Protein AF-A0A964G107-F1 (afdb_monomer)

Foldseek 3Di:
DLVVVCVVCVVVLVVVLVVCCVVVVHDSVVVVVVSSVVSCVVPPPPDDPCVVDPDPVNVVVVVVVVVVVCPPVPDDDDDPLRVDPCNVCVVVD

Secondary structure (DSSP, 8-state):
-HHHHHHHTHHHHHHHHHHHHHHHT--HHHHHHHHHHHHHHHHS--PPPHHHH--HHHHHHHHHHHHHHHHTS-PPPPPHHHH-HHHHHGGG-

Solvent-accessible surface area (backbone atoms only — not comparable to full-atom values): 5703 Å² total; per-residue (Å²): 108,65,68,62,49,50,67,75,39,44,69,59,52,52,52,52,33,53,52,51,13,64,77,68,76,45,51,51,78,69,36,47,63,54,51,53,51,51,51,44,60,71,70,44,80,76,72,74,55,64,89,80,70,57,49,77,66,55,49,54,48,55,52,49,54,54,54,57,71,50,66,80,65,70,68,82,78,76,52,71,64,78,71,30,65,59,68,78,48,51,91,78,112

Radius of gyration: 24.52 Å; Cα contacts (8 Å, |Δi|>4): 27; chains: 1; bounding box: 44×57×43 Å

Structure (mmCIF, N/CA/C/O backbone):
data_AF-A0A964G107-F1
#
_entry.id   AF-A0A964G107-F1
#
loop_
_atom_site.group_PDB
_atom_site.id
_atom_site.type_symbol
_atom_site.label_atom_id
_atom_site.label_alt_id
_atom_site.label_comp_id
_atom_site.label_asym_id
_atom_site.label_entity_id
_atom_site.label_seq_id
_atom_site.pdbx_PDB_ins_code
_atom_site.Cartn_x
_atom_site.Cartn_y
_atom_site.Cartn_z
_atom_site.occupancy
_atom_site.B_iso_or_equiv
_atom_site.auth_seq_id
_atom_site.auth_comp_id
_atom_site.auth_asym_id
_atom_site.auth_atom_id
_atom_site.pdbx_PDB_model_num
ATOM 1 N N . MET A 1 1 ? -0.783 20.799 5.957 1.00 74.69 1 MET A N 1
ATOM 2 C CA . MET A 1 1 ? -2.164 20.972 5.449 1.00 74.69 1 MET A CA 1
ATOM 3 C C . MET A 1 1 ? -3.195 20.379 6.401 1.00 74.69 1 MET A C 1
ATOM 5 O O . MET A 1 1 ? -4.052 21.128 6.845 1.00 74.69 1 MET A O 1
ATOM 9 N N . LEU A 1 2 ? -3.067 19.104 6.795 1.00 81.69 2 LEU A N 1
ATOM 10 C CA . LEU A 1 2 ? -3.985 18.451 7.743 1.00 81.69 2 LEU A CA 1
ATOM 11 C C . LEU A 1 2 ? -4.170 19.223 9.065 1.00 81.69 2 LEU A C 1
ATOM 13 O O . LEU A 1 2 ? -5.300 19.448 9.472 1.00 81.69 2 LEU A O 1
ATOM 17 N N . HIS A 1 3 ? -3.083 19.702 9.683 1.00 82.44 3 HIS A N 1
ATOM 18 C CA . HIS A 1 3 ? -3.154 20.457 10.943 1.00 82.44 3 HIS A CA 1
ATOM 19 C C . HIS A 1 3 ? -3.962 21.764 10.826 1.00 82.44 3 HIS A C 1
ATOM 21 O O . HIS A 1 3 ? -4.792 22.059 11.679 1.00 82.44 3 HIS A O 1
ATOM 27 N N . ASN A 1 4 ? -3.791 22.503 9.724 1.00 85.62 4 ASN A N 1
ATOM 28 C CA . ASN A 1 4 ? -4.541 23.739 9.471 1.00 85.62 4 ASN A CA 1
ATOM 29 C C . ASN A 1 4 ? -6.034 23.455 9.243 1.00 85.62 4 ASN A C 1
ATOM 31 O O . ASN A 1 4 ? -6.880 24.211 9.709 1.00 85.62 4 ASN A O 1
ATOM 35 N N . LEU A 1 5 ? -6.364 22.351 8.562 1.00 86.19 5 LEU A N 1
ATOM 36 C CA . LEU A 1 5 ? -7.746 21.915 8.356 1.00 86.19 5 LEU A CA 1
ATOM 37 C C . LEU A 1 5 ? -8.393 21.456 9.670 1.00 86.19 5 LEU A C 1
ATOM 39 O O . LEU A 1 5 ? -9.523 21.838 9.958 1.00 86.19 5 LEU A O 1
ATOM 43 N N . GLN A 1 6 ? -7.659 20.699 10.493 1.00 86.00 6 GLN A N 1
ATOM 44 C CA . GLN A 1 6 ? -8.109 20.273 11.820 1.00 86.00 6 GLN A CA 1
ATOM 45 C C . GLN A 1 6 ? -8.387 21.458 12.746 1.00 86.00 6 GLN A C 1
ATOM 47 O O . GLN A 1 6 ? -9.357 21.431 13.496 1.00 86.00 6 GLN A O 1
ATOM 52 N N . GLN A 1 7 ? -7.563 22.503 12.672 1.00 87.06 7 GLN A N 1
ATOM 53 C CA . GLN A 1 7 ? -7.760 23.727 13.441 1.00 87.06 7 GLN A CA 1
ATOM 54 C C . GLN A 1 7 ? 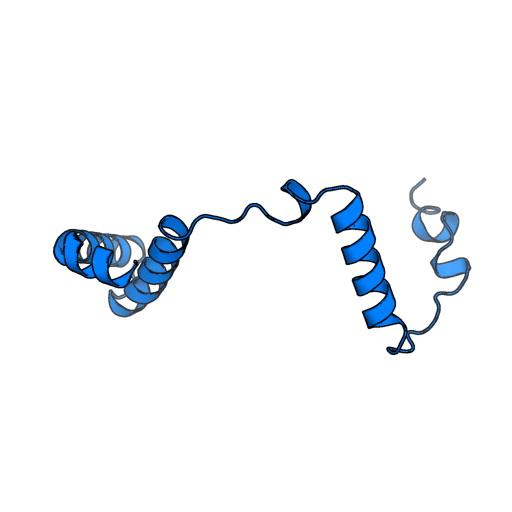-8.938 24.560 12.909 1.00 87.06 7 GLN A C 1
ATOM 56 O O . GLN A 1 7 ? -9.718 25.087 13.696 1.00 87.06 7 GLN A O 1
ATOM 61 N N . SER A 1 8 ? -9.093 24.662 11.585 1.00 90.69 8 SER A N 1
ATOM 62 C CA . SER A 1 8 ? -10.166 25.445 10.954 1.00 90.69 8 SER A CA 1
ATOM 63 C C . SER A 1 8 ? -11.553 24.809 11.092 1.00 90.69 8 SER A C 1
ATOM 65 O O . SER A 1 8 ? -12.543 25.533 11.096 1.00 90.69 8 SER A O 1
ATOM 67 N N . HIS A 1 9 ? -11.628 23.479 11.192 1.00 91.44 9 HIS A N 1
ATOM 68 C CA . HIS A 1 9 ? -12.880 22.710 11.234 1.00 91.44 9 HIS A CA 1
ATOM 69 C C . HIS A 1 9 ? -12.978 21.820 12.481 1.00 91.44 9 HIS A C 1
ATOM 71 O O . HIS A 1 9 ? -13.465 20.686 12.444 1.00 91.44 9 HIS A O 1
ATOM 77 N N . GLN A 1 10 ? -12.444 22.306 13.604 1.00 91.06 10 GLN A N 1
ATOM 78 C CA . GLN A 1 10 ? -12.343 21.533 14.841 1.00 91.06 10 GLN A CA 1
ATOM 79 C C . GLN A 1 10 ? -13.716 21.052 15.338 1.00 91.06 10 GLN A C 1
ATOM 81 O O . GLN A 1 10 ? -13.844 19.916 15.799 1.00 91.06 10 GLN A O 1
ATOM 86 N N . GLN A 1 11 ? -14.742 21.901 15.234 1.00 91.62 11 GLN A N 1
ATOM 87 C CA . GLN A 1 11 ? -16.094 21.589 15.702 1.00 91.62 11 GLN A CA 1
ATOM 88 C C . GLN A 1 11 ? -16.742 20.492 14.848 1.00 91.62 11 GLN A C 1
ATOM 90 O O . GLN A 1 11 ? -17.318 19.544 15.385 1.00 91.62 11 GLN A O 1
ATOM 95 N N . GLU A 1 12 ? -16.598 20.572 13.527 1.00 93.88 12 GLU A N 1
ATOM 96 C CA . GLU A 1 12 ? -17.126 19.593 12.580 1.00 93.88 12 GLU A CA 1
ATOM 97 C C . GLU A 1 12 ? -16.440 18.236 12.746 1.00 93.88 12 GLU A C 1
ATOM 99 O O . GLU A 1 12 ? -17.107 17.202 12.801 1.00 93.88 12 GLU A O 1
ATOM 104 N N . ILE A 1 13 ? -15.115 18.225 12.905 1.00 91.94 13 ILE A N 1
ATOM 105 C CA . ILE A 1 13 ? -14.344 16.993 13.123 1.00 91.94 13 ILE A CA 1
ATOM 106 C C . ILE A 1 13 ? -14.736 16.334 14.447 1.00 91.94 13 ILE A C 1
ATOM 108 O O . ILE A 1 13 ? -14.876 15.108 14.516 1.00 91.94 13 ILE A O 1
ATOM 112 N N . GLN A 1 14 ? -14.974 17.126 15.495 1.00 92.25 14 GLN A N 1
ATOM 113 C CA . GLN A 1 14 ? -15.460 16.609 16.769 1.00 92.25 14 GLN A CA 1
ATOM 114 C C . GLN A 1 14 ? -16.865 16.005 16.633 1.00 92.25 14 GLN A C 1
ATOM 116 O O . GLN A 1 14 ? -17.100 14.902 17.128 1.00 92.25 14 GLN A O 1
ATOM 121 N N . ALA A 1 15 ? -17.779 16.673 15.923 1.00 94.56 15 ALA A N 1
ATOM 122 C CA . ALA A 1 15 ? -19.121 16.154 15.666 1.00 94.56 15 ALA A CA 1
ATOM 123 C C . ALA A 1 15 ? -19.082 14.831 14.879 1.00 94.56 15 ALA A C 1
ATOM 125 O O . ALA A 1 15 ? -19.716 13.853 15.281 1.00 94.56 15 ALA A O 1
ATOM 126 N N . ILE A 1 16 ? -18.276 14.762 13.815 1.00 93.44 16 ILE A N 1
ATOM 127 C CA . ILE A 1 16 ? -18.075 13.547 13.009 1.00 93.44 16 ILE A CA 1
ATOM 128 C C . ILE A 1 16 ? -17.508 12.412 13.869 1.00 93.44 16 ILE A C 1
ATOM 130 O O . ILE A 1 16 ? -18.000 11.286 13.800 1.00 93.44 16 ILE A O 1
ATOM 134 N N . THR A 1 17 ? -16.527 12.705 14.727 1.00 93.81 17 THR A N 1
ATOM 135 C CA . THR A 1 17 ? -15.929 11.712 15.634 1.00 93.81 17 THR A CA 1
ATOM 136 C C . THR A 1 17 ? -16.983 11.094 16.556 1.00 93.81 17 THR A C 1
ATOM 138 O O . THR A 1 17 ? -17.020 9.875 16.713 1.00 93.81 17 THR A O 1
ATOM 141 N N . GLN A 1 18 ? -17.878 11.909 17.125 1.00 93.56 18 GLN A N 1
ATOM 142 C CA . GLN A 1 18 ? -18.945 11.432 18.014 1.00 93.56 18 GLN A CA 1
ATOM 143 C C . GLN A 1 18 ? -20.000 10.601 17.275 1.00 93.56 18 GLN A C 1
ATOM 145 O O . GLN A 1 18 ? -20.443 9.563 17.773 1.00 93.56 18 GLN A O 1
ATOM 150 N N . VAL A 1 19 ? -20.384 11.019 16.067 1.00 95.62 19 VAL A N 1
ATOM 151 C CA . VAL A 1 19 ? -21.326 10.268 15.226 1.00 95.62 19 VAL A CA 1
ATOM 152 C C . VAL A 1 19 ? -20.746 8.904 14.854 1.00 95.62 19 VAL A C 1
ATOM 154 O O . VAL A 1 19 ? -21.410 7.883 15.035 1.00 95.62 19 VAL A O 1
ATOM 157 N N . LEU A 1 20 ? -19.493 8.863 14.399 1.00 92.88 20 LEU A N 1
ATOM 158 C CA . LEU A 1 20 ? -18.814 7.619 14.038 1.00 92.88 20 LEU A CA 1
ATOM 159 C C . LEU A 1 20 ? -18.609 6.700 15.246 1.00 92.88 20 LEU A C 1
ATOM 161 O O . LEU A 1 20 ? -18.838 5.496 15.128 1.00 92.88 20 LEU A O 1
ATOM 165 N N . ALA A 1 21 ? -18.250 7.249 16.409 1.00 94.50 21 ALA A N 1
ATOM 166 C CA . ALA A 1 21 ? -18.153 6.498 17.661 1.00 94.50 21 ALA A CA 1
ATOM 167 C C . ALA A 1 21 ? -19.483 5.802 17.996 1.00 94.50 21 ALA A C 1
ATOM 169 O O . ALA A 1 21 ? -19.513 4.597 18.254 1.00 94.50 21 ALA A O 1
ATOM 170 N N . LYS A 1 22 ? -20.603 6.529 17.878 1.00 94.25 22 LYS A N 1
ATOM 171 C CA . LYS A 1 22 ? -21.950 5.992 18.112 1.00 94.25 22 LYS A CA 1
ATOM 172 C C . LYS A 1 22 ? -22.346 4.915 17.098 1.00 94.25 22 LYS A C 1
ATOM 174 O O . LYS A 1 22 ? -22.849 3.872 17.500 1.00 94.25 22 LYS A O 1
ATOM 179 N N . ILE A 1 23 ? -22.122 5.147 15.802 1.00 95.94 23 ILE A N 1
ATOM 180 C CA . ILE A 1 23 ? -22.492 4.201 14.731 1.00 95.94 23 ILE A CA 1
ATOM 181 C C . ILE A 1 23 ? -21.692 2.901 14.841 1.00 95.94 23 ILE A C 1
ATOM 183 O O . ILE A 1 23 ? -22.233 1.816 14.656 1.00 95.94 23 ILE A O 1
ATOM 187 N N . THR A 1 24 ? -20.401 3.004 15.148 1.00 92.62 24 THR A N 1
ATOM 188 C CA . THR A 1 24 ? -19.489 1.852 15.149 1.00 92.62 24 THR A CA 1
ATOM 189 C C . THR A 1 24 ? -19.354 1.180 16.514 1.00 92.62 24 THR A C 1
ATOM 191 O O . THR A 1 24 ? -18.643 0.183 16.618 1.00 92.62 24 THR A O 1
ATOM 194 N N . SER A 1 25 ? -20.028 1.701 17.550 1.00 93.94 25 SER A N 1
ATOM 195 C CA . SER A 1 25 ? -19.882 1.256 18.947 1.00 93.94 25 SER A CA 1
ATOM 196 C C . SER A 1 25 ? -18.422 1.257 19.422 1.00 93.94 25 SER A C 1
ATOM 198 O O . SER A 1 25 ? -17.983 0.366 20.148 1.00 93.94 25 SER A O 1
ATOM 200 N N . ARG A 1 26 ? -17.659 2.265 18.986 1.00 92.69 26 ARG A N 1
ATOM 201 C CA . ARG A 1 26 ? -16.246 2.482 19.333 1.00 92.69 26 ARG A CA 1
ATOM 202 C C . ARG A 1 26 ? -16.094 3.754 20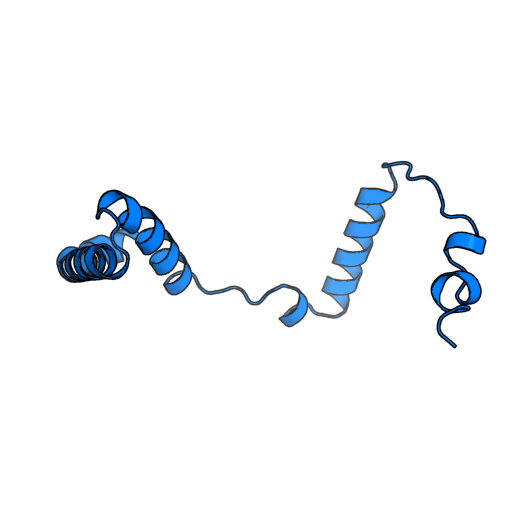.150 1.00 92.69 26 ARG A C 1
ATOM 204 O O . ARG A 1 26 ? -16.959 4.624 20.126 1.00 92.69 26 ARG A O 1
ATOM 211 N N . THR A 1 27 ? -14.979 3.888 20.860 1.00 91.25 27 THR A N 1
ATOM 212 C CA . THR A 1 27 ? -14.683 5.130 21.585 1.00 91.25 27 THR A CA 1
ATOM 213 C C . THR A 1 27 ? -14.188 6.218 20.633 1.00 91.25 27 THR A C 1
ATOM 215 O O . THR A 1 27 ? -13.633 5.934 19.569 1.00 91.25 27 THR A O 1
ATOM 218 N N . ALA A 1 28 ? -14.346 7.484 21.028 1.00 87.75 28 ALA A N 1
ATOM 219 C CA . ALA A 1 28 ? -13.811 8.615 20.269 1.00 87.75 28 ALA A CA 1
ATOM 220 C C . ALA A 1 28 ? -12.292 8.484 20.034 1.00 87.75 28 ALA A C 1
ATOM 222 O O . ALA A 1 28 ? -11.817 8.783 18.941 1.00 87.75 28 ALA A O 1
ATOM 223 N N . ASP A 1 29 ? -11.556 7.942 21.008 1.00 89.50 29 ASP A N 1
ATOM 224 C CA . ASP A 1 29 ? -10.107 7.720 20.913 1.00 89.50 29 ASP A CA 1
ATOM 225 C C . ASP A 1 29 ? -9.726 6.659 19.875 1.00 89.50 29 ASP A C 1
ATOM 227 O O . ASP A 1 29 ? -8.673 6.754 19.251 1.00 89.50 29 ASP A O 1
ATOM 231 N N . GLN A 1 30 ? -10.585 5.661 19.646 1.00 90.00 30 GLN A N 1
ATOM 232 C CA . GLN A 1 30 ? -10.386 4.661 18.593 1.00 90.00 30 GLN A CA 1
ATOM 233 C C . GLN A 1 30 ? -10.728 5.209 17.203 1.00 90.00 30 GLN A C 1
ATOM 235 O O . GLN A 1 30 ? -10.145 4.781 16.209 1.00 90.00 30 GLN A O 1
ATOM 240 N N . ILE A 1 31 ? -11.677 6.144 17.125 1.00 92.19 31 ILE A N 1
ATOM 241 C CA . ILE A 1 31 ? -12.120 6.753 15.867 1.00 92.19 31 ILE A CA 1
ATOM 242 C C . ILE A 1 31 ? -11.180 7.859 15.408 1.00 92.19 31 ILE A C 1
ATOM 244 O O . ILE A 1 31 ? -10.912 7.959 14.213 1.00 92.19 31 ILE A O 1
ATOM 248 N N . LYS A 1 32 ? -10.642 8.658 16.331 1.00 89.38 32 LYS A N 1
ATOM 249 C CA . LYS A 1 32 ? -9.764 9.783 16.014 1.00 89.38 32 LYS A CA 1
ATOM 250 C C . LYS A 1 32 ? -8.601 9.424 15.066 1.00 89.38 32 LYS A C 1
ATOM 252 O O . LYS A 1 32 ? -8.475 10.103 14.051 1.00 89.38 32 LYS A O 1
ATOM 257 N N . PRO A 1 33 ? -7.787 8.373 15.301 1.00 92.75 33 PRO A N 1
ATOM 258 C CA . PRO A 1 33 ? -6.695 8.030 14.387 1.00 92.75 33 PRO A CA 1
ATOM 259 C C . PRO A 1 33 ? -7.188 7.553 13.012 1.00 92.75 33 PRO A C 1
ATOM 261 O O . PRO A 1 33 ? -6.530 7.810 12.007 1.00 92.75 33 PRO A O 1
ATOM 264 N N . LEU A 1 34 ? -8.349 6.891 12.946 1.00 92.06 34 LEU A N 1
ATOM 265 C CA . LEU A 1 34 ? -8.949 6.444 11.683 1.00 92.06 34 LEU A CA 1
ATOM 266 C C . LEU A 1 34 ? -9.458 7.635 10.866 1.00 92.06 34 LEU A C 1
ATOM 268 O O . LEU A 1 34 ? -9.189 7.728 9.671 1.00 92.06 34 LEU A O 1
ATOM 272 N N . LEU A 1 35 ? -10.146 8.568 11.525 1.00 91.88 35 LEU A N 1
ATOM 273 C CA . LEU A 1 35 ? -10.621 9.799 10.907 1.00 91.88 35 LEU A CA 1
ATOM 274 C C . LEU A 1 35 ? -9.449 10.668 10.437 1.00 91.88 35 LEU A C 1
ATOM 276 O O . LEU A 1 35 ? -9.483 11.169 9.318 1.00 91.88 35 LEU A O 1
ATOM 280 N N . ASP A 1 36 ? -8.389 10.791 11.239 1.00 91.19 36 ASP A N 1
ATOM 281 C CA . ASP A 1 36 ? -7.180 11.532 10.867 1.00 91.19 36 ASP A CA 1
ATOM 282 C C . ASP A 1 36 ? -6.501 10.912 9.628 1.00 91.19 36 ASP A C 1
ATOM 284 O O . ASP A 1 36 ? -6.078 11.642 8.729 1.00 91.19 36 ASP A O 1
ATOM 288 N N . ALA A 1 37 ? -6.456 9.577 9.523 1.00 91.50 37 ALA A N 1
ATOM 289 C CA . ALA A 1 37 ? -5.946 8.882 8.339 1.00 91.50 37 ALA A CA 1
ATOM 290 C C . ALA A 1 37 ? -6.824 9.112 7.094 1.00 91.50 37 ALA A C 1
ATOM 292 O O . ALA A 1 37 ? -6.297 9.389 6.017 1.00 91.50 37 ALA A O 1
ATOM 293 N N . MET A 1 38 ? -8.151 9.058 7.241 1.00 90.69 3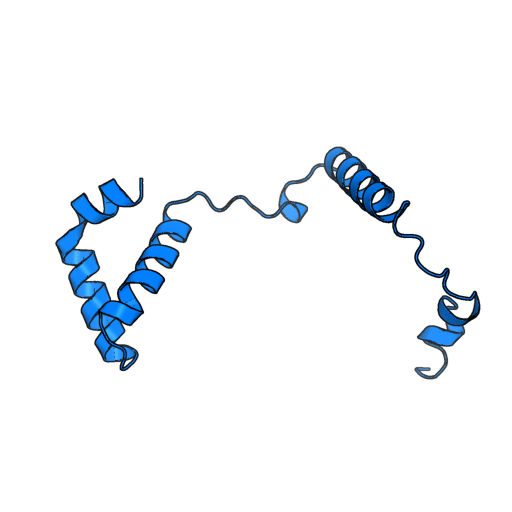8 MET A N 1
ATOM 294 C CA . MET A 1 38 ? -9.090 9.342 6.149 1.00 90.69 38 MET A CA 1
ATOM 295 C C . MET A 1 38 ? -8.982 10.792 5.669 1.00 90.69 38 MET A C 1
ATOM 297 O O . MET A 1 38 ? -8.893 11.043 4.471 1.00 90.69 38 MET A O 1
ATOM 301 N N . LEU A 1 39 ? -8.943 11.757 6.592 1.00 91.44 39 LEU A N 1
ATOM 302 C CA . LEU A 1 39 ? -8.775 13.172 6.259 1.00 91.44 39 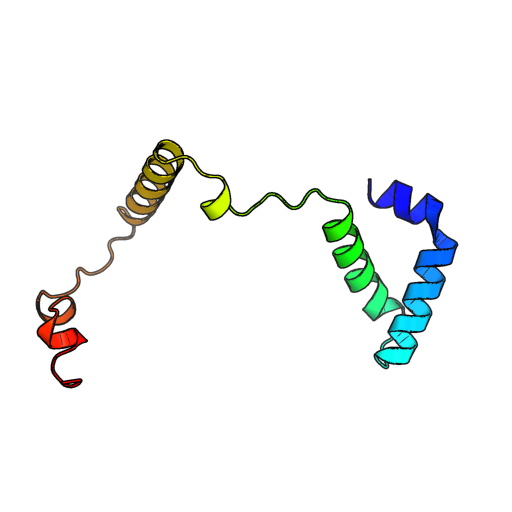LEU A CA 1
ATOM 303 C C . LEU A 1 39 ? -7.445 13.412 5.549 1.00 91.44 39 LEU A C 1
ATOM 305 O O . LEU A 1 39 ? -7.404 14.137 4.559 1.00 91.44 39 LEU A O 1
ATOM 309 N N . LYS A 1 40 ? -6.369 12.760 5.999 1.00 90.12 40 LYS A N 1
ATOM 310 C CA . LYS A 1 40 ? -5.078 12.815 5.313 1.00 90.12 40 LYS A CA 1
ATOM 311 C C . LYS A 1 40 ? -5.194 12.335 3.862 1.00 90.12 40 LYS A C 1
ATOM 313 O O . LYS A 1 40 ? -4.754 13.050 2.970 1.00 90.12 40 LYS A O 1
ATOM 318 N N . GLN A 1 41 ? -5.850 11.198 3.623 1.00 87.25 41 GLN A N 1
ATOM 319 C CA . GLN A 1 41 ? -6.067 10.657 2.273 1.00 87.25 41 GLN A CA 1
ATOM 320 C C . GLN A 1 41 ? -6.952 11.535 1.376 1.00 87.25 41 GLN A C 1
ATOM 322 O O . GLN A 1 41 ? -6.814 11.478 0.158 1.00 87.25 41 GLN A O 1
ATOM 327 N N . LEU A 1 42 ? -7.875 12.308 1.954 1.00 86.75 42 LEU A N 1
ATOM 328 C CA . LEU A 1 42 ? -8.762 13.207 1.206 1.00 86.75 42 LEU A CA 1
ATOM 329 C C . LEU A 1 42 ? -8.094 14.539 0.840 1.00 86.75 42 LEU A C 1
ATOM 331 O O . LEU A 1 42 ? -8.476 15.164 -0.145 1.00 86.75 42 LEU A O 1
ATOM 335 N N . ILE A 1 43 ? -7.138 14.995 1.653 1.00 87.75 43 ILE A N 1
ATOM 336 C CA . ILE A 1 43 ? -6.446 16.279 1.467 1.00 87.75 43 ILE A CA 1
ATOM 337 C C . ILE A 1 43 ? -5.179 16.103 0.636 1.00 87.75 43 ILE A C 1
ATOM 339 O O . ILE A 1 43 ? -4.806 16.996 -0.125 1.00 87.75 43 ILE A O 1
ATOM 343 N N . GLU A 1 44 ? -4.481 14.982 0.811 1.00 84.00 44 GLU A N 1
ATOM 344 C CA . GLU A 1 44 ? -3.321 14.674 -0.008 1.00 84.00 44 GLU A CA 1
ATOM 345 C C . GLU A 1 44 ? -3.795 14.301 -1.416 1.00 84.00 44 GLU A C 1
ATOM 347 O O . GLU A 1 44 ? -4.706 13.482 -1.560 1.00 84.00 44 GLU A O 1
ATOM 352 N N . PRO A 1 45 ? -3.211 14.897 -2.472 1.00 76.44 45 PRO A N 1
ATOM 353 C CA . PRO A 1 45 ? -3.532 14.491 -3.826 1.00 76.44 45 PRO A CA 1
ATOM 354 C C . PRO A 1 45 ? -3.219 13.003 -3.951 1.00 76.44 45 PRO A C 1
ATOM 356 O O . PRO A 1 45 ? -2.068 12.595 -3.780 1.00 76.44 45 PRO A O 1
ATOM 359 N N . GLN A 1 46 ? -4.243 12.193 -4.236 1.00 75.62 46 GLN A N 1
ATOM 360 C CA . GLN A 1 46 ? -4.026 10.800 -4.600 1.00 75.62 46 GLN A CA 1
ATOM 361 C C . GLN A 1 46 ? -3.182 10.798 -5.867 1.00 75.62 46 GLN A C 1
ATOM 363 O O . GLN A 1 46 ? -3.664 11.104 -6.960 1.00 75.62 46 GLN A O 1
ATOM 368 N N . GLN A 1 47 ? -1.895 10.500 -5.706 1.00 79.88 47 GLN A N 1
ATOM 369 C CA . GLN A 1 47 ? -1.063 10.163 -6.840 1.00 79.88 47 GLN A CA 1
ATOM 370 C C . GLN A 1 47 ? -1.689 8.928 -7.467 1.00 79.88 47 GLN A C 1
ATOM 372 O O . GLN A 1 47 ? -1.914 7.921 -6.790 1.00 79.88 47 GLN A O 1
ATOM 377 N N . ARG A 1 48 ? -2.026 9.037 -8.751 1.00 86.69 48 ARG A N 1
ATOM 378 C CA . ARG A 1 48 ? -2.472 7.874 -9.503 1.00 86.69 48 ARG A CA 1
ATOM 379 C C . ARG A 1 48 ? -1.373 6.816 -9.421 1.00 86.69 48 ARG A C 1
ATOM 381 O O . ARG A 1 48 ? -0.189 7.168 -9.435 1.00 86.69 48 ARG A O 1
ATOM 388 N N . PRO A 1 49 ? -1.749 5.543 -9.272 1.00 90.19 49 PRO A N 1
ATOM 389 C CA . PRO A 1 49 ? -0.769 4.487 -9.149 1.00 90.19 49 PRO A CA 1
ATOM 390 C C . PRO A 1 49 ? 0.105 4.441 -10.403 1.00 90.19 49 PRO A C 1
ATOM 392 O O . PRO A 1 49 ? -0.345 4.772 -11.499 1.00 90.19 49 PRO A O 1
ATOM 395 N N . PHE A 1 50 ? 1.351 3.990 -10.238 1.00 92.19 50 PHE A N 1
ATOM 396 C CA . PHE A 1 50 ?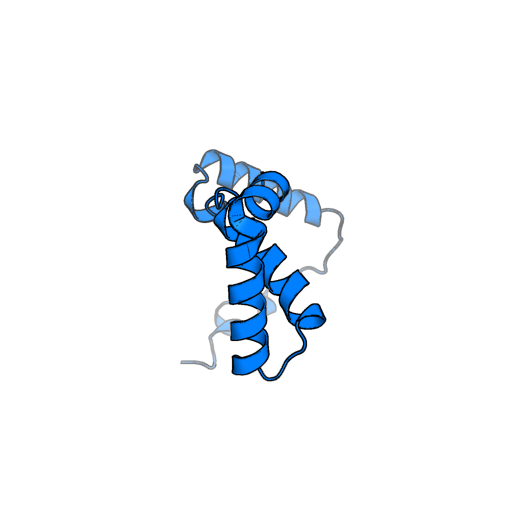 2.353 3.956 -11.307 1.00 92.19 50 PHE A CA 1
ATOM 397 C C . PHE A 1 50 ? 1.808 3.353 -12.609 1.00 92.19 50 PHE A C 1
ATOM 399 O O . PHE A 1 50 ? 2.041 3.897 -13.683 1.00 92.19 50 PHE A O 1
ATOM 406 N N . TYR A 1 51 ? 1.004 2.289 -12.517 1.00 91.94 51 TYR A N 1
ATOM 407 C CA . TYR A 1 51 ? 0.470 1.611 -13.695 1.00 91.94 51 TYR A CA 1
ATOM 408 C C . TYR A 1 51 ? -0.509 2.445 -14.537 1.00 91.94 51 TYR A C 1
ATOM 410 O O . TYR A 1 51 ? -0.712 2.129 -15.706 1.00 91.94 51 TYR A O 1
ATOM 418 N N . GLU A 1 52 ? -1.113 3.493 -13.970 1.00 94.19 52 GLU A N 1
ATOM 419 C CA . GLU A 1 52 ? -2.020 4.397 -14.689 1.00 94.19 52 GLU A CA 1
ATOM 420 C C . GLU A 1 52 ? -1.291 5.559 -15.365 1.00 94.19 52 GLU A C 1
ATOM 422 O O . GLU A 1 52 ? -1.814 6.136 -16.319 1.00 94.19 52 GLU A O 1
ATOM 427 N N . THR A 1 53 ? -0.121 5.951 -14.855 1.00 94.25 53 THR A N 1
ATOM 428 C CA . THR A 1 53 ? 0.561 7.184 -15.281 1.00 94.25 53 THR A CA 1
ATOM 429 C C . THR A 1 53 ? 1.894 6.959 -15.963 1.00 94.25 53 THR A C 1
ATOM 431 O O . THR A 1 53 ? 2.364 7.866 -16.644 1.00 94.25 53 THR A O 1
ATOM 434 N N . ALA A 1 54 ? 2.514 5.797 -15.770 1.00 95.50 54 ALA A N 1
ATOM 435 C CA . ALA A 1 54 ? 3.834 5.524 -16.304 1.00 95.50 54 ALA A CA 1
ATOM 436 C C . ALA A 1 54 ? 3.817 5.434 -17.833 1.00 95.50 54 ALA A C 1
ATOM 438 O O . ALA A 1 54 ? 3.019 4.722 -18.450 1.00 95.50 54 ALA A O 1
ATOM 439 N N . THR A 1 55 ? 4.754 6.145 -18.443 1.00 97.12 55 THR A N 1
ATOM 440 C CA . THR A 1 55 ? 5.096 6.040 -19.857 1.00 97.12 55 THR A CA 1
ATOM 441 C C . THR A 1 55 ? 5.763 4.692 -20.157 1.00 97.12 55 THR A C 1
ATOM 443 O O . THR A 1 55 ? 6.333 4.063 -19.261 1.00 97.12 55 THR A O 1
ATOM 446 N N . PRO A 1 56 ? 5.780 4.237 -21.425 1.00 97.31 56 PRO A N 1
ATOM 447 C CA . PRO A 1 56 ? 6.470 2.999 -21.802 1.00 97.31 56 PRO A CA 1
ATOM 448 C C . PRO A 1 56 ? 7.953 2.957 -21.390 1.00 97.31 56 PRO A C 1
ATOM 450 O O . PRO A 1 56 ? 8.480 1.898 -21.041 1.00 97.31 56 PRO A O 1
ATOM 453 N N . THR A 1 57 ? 8.626 4.110 -21.393 1.00 98.00 57 THR A N 1
ATOM 454 C CA . THR A 1 57 ? 10.022 4.230 -20.954 1.00 98.00 57 THR A CA 1
ATOM 455 C C . THR A 1 57 ? 10.154 4.028 -19.448 1.00 98.00 57 THR A C 1
ATOM 457 O O . THR A 1 57 ? 11.003 3.254 -19.017 1.00 98.00 57 THR A O 1
ATOM 460 N N . GLU A 1 58 ? 9.300 4.666 -18.643 1.00 97.56 58 GLU A N 1
ATOM 461 C CA . GLU A 1 58 ? 9.294 4.489 -17.182 1.00 97.56 58 GLU A CA 1
ATOM 462 C C . GLU A 1 58 ? 8.983 3.043 -16.799 1.00 97.56 58 GLU A C 1
ATOM 464 O O . GLU A 1 58 ? 9.629 2.489 -15.914 1.00 97.56 58 GLU A O 1
ATOM 469 N N . TRP A 1 59 ? 8.065 2.396 -17.519 1.00 97.69 59 TRP A N 1
ATOM 470 C CA . TRP A 1 59 ? 7.805 0.965 -17.376 1.00 97.69 59 TRP A CA 1
ATOM 471 C C . TRP A 1 59 ? 9.040 0.109 -17.655 1.00 97.69 59 TRP A C 1
ATOM 473 O O . TRP A 1 59 ? 9.346 -0.797 -16.882 1.00 97.69 59 TRP A O 1
ATOM 483 N N . SER A 1 60 ? 9.759 0.401 -18.741 1.00 97.38 60 SER A N 1
ATOM 484 C CA . SER A 1 60 ? 10.968 -0.343 -19.113 1.00 97.38 60 SER A CA 1
ATOM 485 C C . SER A 1 60 ? 12.063 -0.202 -18.052 1.00 97.38 60 SER A C 1
ATOM 487 O O . SER A 1 60 ? 12.719 -1.183 -17.709 1.00 97.38 60 SER A O 1
ATOM 489 N N . ILE A 1 61 ? 12.224 1.002 -17.495 1.00 97.88 61 ILE A N 1
ATOM 490 C CA . ILE A 1 61 ? 13.185 1.280 -16.420 1.00 97.88 61 ILE A CA 1
ATOM 491 C C . ILE A 1 61 ? 12.788 0.539 -15.141 1.00 97.88 61 ILE A C 1
ATOM 493 O O . ILE A 1 61 ? 13.593 -0.223 -14.612 1.00 97.88 61 ILE A O 1
ATOM 497 N N . ALA A 1 62 ? 11.542 0.692 -14.683 1.00 97.00 62 ALA A N 1
ATOM 498 C CA . ALA A 1 62 ? 11.062 0.048 -13.460 1.00 97.00 62 ALA A CA 1
ATOM 499 C C . ALA A 1 62 ? 11.156 -1.485 -13.538 1.00 97.00 62 ALA A C 1
ATOM 501 O O . ALA A 1 62 ? 11.503 -2.149 -12.561 1.00 97.00 62 ALA A O 1
ATOM 502 N N . PHE A 1 63 ? 10.892 -2.059 -14.716 1.00 95.88 63 PHE A N 1
ATOM 503 C CA . PHE A 1 63 ? 11.070 -3.488 -14.947 1.00 95.88 63 PHE A CA 1
ATOM 504 C C . PHE A 1 63 ? 12.540 -3.908 -14.833 1.00 95.88 63 PHE A C 1
ATOM 506 O O . PHE A 1 63 ? 12.843 -4.902 -14.173 1.00 95.88 63 PHE A O 1
ATOM 513 N N . GLN A 1 64 ? 13.457 -3.147 -15.434 1.00 96.8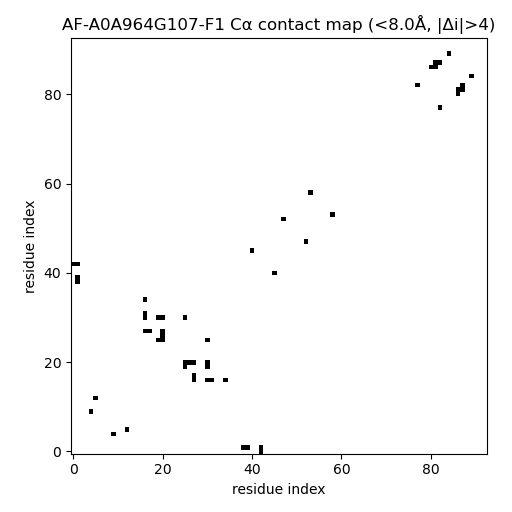1 64 GLN A N 1
ATOM 514 C CA . GLN A 1 64 ? 14.886 -3.441 -15.368 1.00 96.81 64 GLN A CA 1
ATOM 515 C C . GLN A 1 64 ? 15.413 -3.364 -13.927 1.00 96.81 64 GLN A C 1
ATOM 517 O O . GLN A 1 64 ? 16.100 -4.280 -13.480 1.00 96.81 64 GLN A O 1
ATOM 522 N N . GLU A 1 65 ? 15.023 -2.334 -13.172 1.00 96.69 65 GLU A N 1
ATOM 523 C CA . GLU A 1 65 ? 15.362 -2.194 -11.750 1.00 96.69 65 GLU A CA 1
ATOM 524 C C . GLU A 1 65 ? 14.835 -3.370 -10.919 1.00 96.69 65 GLU A C 1
ATOM 526 O O . GLU A 1 65 ? 15.548 -3.919 -10.072 1.00 96.69 65 GLU A O 1
ATOM 531 N N . TRP A 1 66 ? 13.603 -3.809 -11.191 1.00 95.00 66 TRP A N 1
ATOM 532 C CA . TRP A 1 66 ? 13.030 -4.978 -10.537 1.00 95.00 66 TRP A CA 1
ATOM 533 C C . TRP A 1 66 ? 13.840 -6.248 -10.837 1.00 95.00 66 TRP A C 1
ATOM 535 O O . TRP A 1 66 ? 14.218 -6.953 -9.899 1.00 95.00 66 TRP A O 1
ATOM 545 N N . VAL A 1 67 ? 14.194 -6.507 -12.100 1.00 93.06 67 VAL A N 1
ATOM 546 C CA . VAL A 1 67 ? 15.046 -7.649 -12.487 1.00 93.06 67 VAL A CA 1
ATOM 547 C C . VAL A 1 67 ? 16.408 -7.586 -11.793 1.00 93.06 67 VAL A C 1
ATOM 549 O O . VAL A 1 67 ? 16.865 -8.577 -11.217 1.00 93.06 67 VAL A O 1
ATOM 552 N N . ASP A 1 68 ? 17.054 -6.421 -11.809 1.00 94.19 68 ASP A N 1
ATOM 553 C CA . ASP A 1 68 ? 18.393 -6.248 -11.247 1.00 94.19 68 ASP A CA 1
ATOM 554 C C . ASP A 1 68 ? 18.405 -6.428 -9.724 1.00 94.19 68 ASP A C 1
ATOM 556 O O . ASP A 1 68 ? 19.325 -7.057 -9.195 1.00 94.19 68 ASP A O 1
ATOM 560 N N . SER A 1 69 ? 17.350 -5.991 -9.025 1.00 93.25 69 SER A N 1
ATOM 561 C CA . SER A 1 69 ? 17.207 -6.206 -7.577 1.00 93.25 69 SER A CA 1
ATOM 562 C C . SER A 1 69 ? 17.118 -7.687 -7.172 1.00 93.25 69 SER A C 1
ATOM 564 O O . SER A 1 69 ? 17.445 -8.026 -6.036 1.00 93.25 69 SER A O 1
ATOM 566 N N . HIS A 1 70 ? 16.738 -8.581 -8.095 1.00 88.38 70 HIS A N 1
ATOM 567 C CA . HIS A 1 70 ? 16.610 -10.021 -7.841 1.00 88.38 70 HIS A CA 1
ATOM 568 C C . HIS A 1 70 ? 17.800 -10.840 -8.359 1.00 88.38 70 HIS A C 1
ATOM 570 O O . HIS A 1 70 ? 17.956 -12.000 -7.973 1.00 88.38 70 HIS A O 1
ATOM 576 N N . ARG A 1 71 ? 18.681 -10.254 -9.182 1.00 86.69 71 ARG A N 1
ATOM 577 C CA . ARG A 1 71 ? 19.833 -10.959 -9.773 1.00 86.69 71 ARG A CA 1
ATOM 578 C C . ARG A 1 71 ? 20.808 -11.494 -8.715 1.00 86.69 71 ARG A C 1
ATOM 580 O O . ARG A 1 71 ? 21.436 -12.525 -8.930 1.00 86.69 71 ARG A O 1
ATOM 587 N N . THR A 1 72 ? 20.933 -10.820 -7.574 1.00 86.00 72 THR A N 1
ATOM 588 C CA . THR A 1 72 ? 21.849 -11.206 -6.484 1.00 86.00 72 THR A CA 1
ATOM 589 C C . THR A 1 72 ? 21.228 -12.165 -5.469 1.00 86.00 72 THR A C 1
ATOM 591 O O . THR A 1 72 ? 21.947 -12.719 -4.641 1.00 86.00 72 THR A O 1
ATOM 594 N N . LEU A 1 73 ? 19.912 -12.392 -5.535 1.00 88.00 73 LEU A N 1
ATOM 595 C CA . LEU A 1 73 ? 19.173 -13.189 -4.551 1.00 88.00 73 LEU A CA 1
ATOM 596 C C . LEU A 1 73 ? 19.310 -14.708 -4.767 1.00 88.00 73 LEU A C 1
ATOM 598 O O . LEU A 1 73 ? 18.804 -15.480 -3.958 1.00 88.00 73 LEU A O 1
ATOM 602 N N . ASN A 1 74 ? 20.029 -15.130 -5.818 1.00 83.25 74 ASN A N 1
ATOM 603 C CA . ASN A 1 74 ? 20.372 -16.523 -6.132 1.00 83.25 74 ASN A CA 1
ATOM 604 C C . ASN A 1 74 ? 19.185 -17.494 -5.984 1.00 83.25 74 ASN A C 1
ATOM 606 O O . ASN A 1 74 ? 19.296 -18.549 -5.354 1.00 83.25 74 ASN A O 1
ATOM 610 N N . PHE A 1 75 ? 18.025 -17.112 -6.525 1.00 83.94 75 PHE A N 1
ATOM 611 C CA . PHE A 1 75 ? 16.848 -17.970 -6.491 1.00 83.94 75 PHE A CA 1
ATOM 612 C C . PHE A 1 75 ? 17.092 -19.256 -7.285 1.00 83.94 75 PHE A C 1
ATOM 614 O O . PHE A 1 75 ? 17.727 -19.207 -8.343 1.00 83.94 75 PHE A O 1
ATOM 621 N N . PRO A 1 76 ? 16.574 -20.404 -6.812 1.00 85.50 76 PRO A N 1
ATOM 622 C CA . PRO A 1 76 ? 16.638 -21.631 -7.584 1.00 85.50 76 PRO A CA 1
ATOM 623 C C . PRO A 1 76 ? 15.899 -21.435 -8.909 1.00 85.50 76 PRO A C 1
ATOM 625 O O . PRO A 1 76 ? 14.770 -20.941 -8.944 1.00 85.50 76 PRO A O 1
ATOM 628 N N . THR A 1 77 ? 16.540 -21.827 -10.005 1.00 84.94 77 THR A N 1
ATOM 629 C CA . THR A 1 77 ? 15.896 -21.866 -11.316 1.00 84.94 77 THR A CA 1
ATOM 630 C C . THR A 1 77 ? 14.784 -22.906 -11.298 1.00 84.94 77 THR A C 1
ATOM 632 O O . THR A 1 77 ? 14.989 -24.027 -10.828 1.00 84.94 77 THR A O 1
ATOM 635 N N . LEU A 1 78 ? 13.617 -22.547 -11.826 1.00 87.31 78 LEU A N 1
ATOM 636 C CA . LEU A 1 78 ? 12.554 -23.516 -12.069 1.00 87.31 78 LEU A CA 1
ATOM 6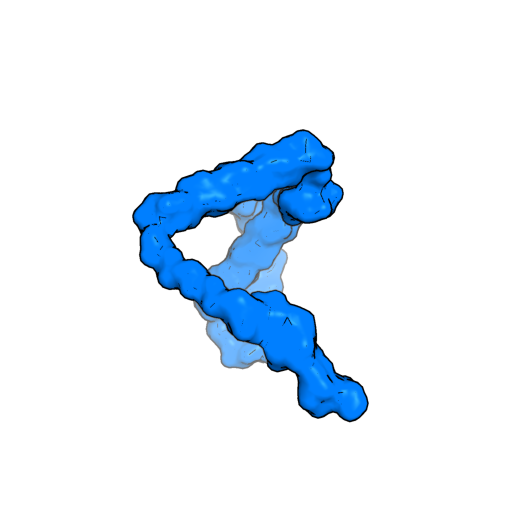37 C C . LEU A 1 78 ? 13.020 -24.535 -13.119 1.00 87.31 78 LEU A C 1
ATOM 639 O O . LEU A 1 78 ? 13.760 -24.182 -14.036 1.00 87.31 78 LEU A O 1
ATOM 643 N N . SER A 1 79 ? 12.605 -25.795 -12.972 1.00 90.81 79 SER A N 1
ATOM 644 C CA . SER A 1 79 ? 12.824 -26.811 -14.004 1.00 90.81 79 SER A CA 1
ATOM 645 C C . SER A 1 79 ? 11.971 -26.514 -15.239 1.00 90.81 79 SER A C 1
ATOM 647 O O . SER A 1 79 ? 10.918 -25.884 -15.130 1.00 90.81 79 SER A O 1
ATOM 649 N N . ASP A 1 80 ? 12.381 -27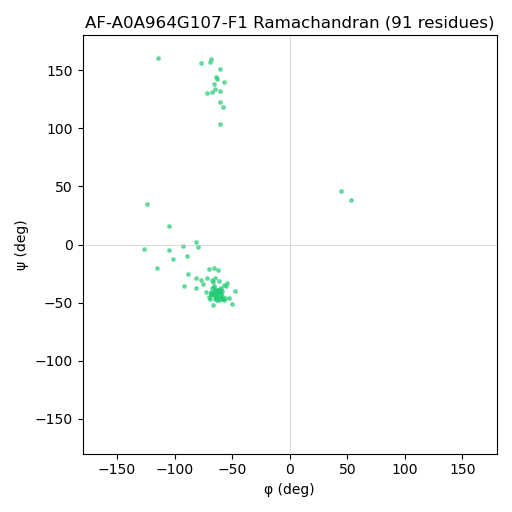.031 -16.398 1.00 88.12 80 ASP A N 1
ATOM 650 C CA . ASP A 1 80 ? 11.613 -26.902 -17.646 1.00 88.12 80 ASP A CA 1
ATOM 651 C C . ASP A 1 80 ? 10.187 -27.461 -17.506 1.00 88.12 80 ASP A C 1
ATOM 653 O O . ASP A 1 80 ? 9.229 -26.897 -18.031 1.00 88.12 80 ASP A O 1
ATOM 657 N N . GLU A 1 81 ? 10.025 -28.530 -16.723 1.00 90.19 81 GLU A N 1
ATOM 658 C CA . GLU A 1 81 ? 8.718 -29.084 -16.367 1.00 90.19 81 GLU A CA 1
ATOM 659 C C . GLU A 1 81 ? 7.876 -28.096 -15.545 1.00 90.19 81 GLU A C 1
ATOM 661 O O . GLU A 1 81 ? 6.686 -27.951 -15.799 1.00 90.19 81 GLU A O 1
ATOM 666 N N . ALA A 1 82 ? 8.469 -27.368 -14.595 1.00 87.69 82 ALA A N 1
ATOM 667 C CA . ALA A 1 82 ? 7.743 -26.412 -13.757 1.00 87.69 82 ALA A CA 1
ATOM 668 C C . ALA A 1 82 ? 7.279 -25.157 -14.522 1.00 87.69 82 ALA A C 1
ATOM 670 O O . ALA A 1 82 ? 6.353 -24.481 -14.074 1.00 87.69 82 ALA A O 1
ATOM 671 N N . ILE A 1 83 ? 7.903 -24.845 -15.664 1.00 89.00 83 ILE A N 1
ATOM 672 C CA . ILE A 1 83 ? 7.523 -23.718 -16.534 1.00 89.00 83 ILE A CA 1
ATOM 673 C C . ILE A 1 83 ? 6.776 -24.149 -17.805 1.00 89.00 83 ILE A C 1
ATOM 675 O O . ILE A 1 83 ? 6.328 -23.291 -18.568 1.00 89.00 83 ILE A O 1
ATOM 679 N N . SER A 1 84 ? 6.633 -25.455 -18.052 1.00 90.44 84 SER A N 1
ATOM 680 C CA . SER A 1 84 ? 5.933 -25.981 -19.227 1.00 90.44 84 SER A CA 1
ATOM 681 C C . SER A 1 84 ? 4.445 -25.635 -19.183 1.00 90.44 84 SER A C 1
ATOM 683 O O . SER A 1 84 ? 3.768 -25.755 -18.159 1.00 90.44 84 SER A O 1
ATOM 685 N N . ARG A 1 85 ? 3.904 -25.251 -20.344 1.00 87.81 85 ARG A N 1
ATOM 686 C CA . ARG A 1 85 ? 2.473 -24.980 -20.509 1.00 87.81 85 ARG A CA 1
ATOM 687 C C . ARG A 1 85 ? 1.637 -26.226 -20.221 1.00 87.81 85 ARG A C 1
ATOM 689 O O . ARG A 1 85 ? 0.574 -26.116 -19.619 1.00 87.81 85 ARG A O 1
ATOM 696 N N . GLU A 1 86 ? 2.119 -27.387 -20.644 1.00 87.94 86 GLU A N 1
ATOM 697 C CA . GLU A 1 86 ? 1.492 -28.693 -20.452 1.00 87.94 86 GLU A CA 1
ATOM 698 C C . GLU A 1 86 ? 1.451 -29.065 -18.966 1.00 87.94 86 GLU A C 1
ATOM 700 O O . GLU A 1 86 ? 0.437 -29.561 -18.497 1.00 87.94 86 GLU A O 1
ATOM 705 N N . SER A 1 87 ? 2.490 -28.735 -18.199 1.00 84.81 87 SER A N 1
ATOM 706 C CA . SER A 1 87 ? 2.497 -28.909 -16.740 1.00 84.81 87 SER A CA 1
ATOM 707 C C . SER A 1 87 ? 1.520 -27.963 -16.025 1.00 84.81 87 SER A C 1
ATOM 709 O O . SER A 1 87 ? 0.780 -28.370 -15.131 1.00 84.81 87 SER A O 1
ATOM 711 N N . ILE A 1 88 ? 1.442 -26.696 -16.453 1.00 85.75 88 ILE A N 1
ATOM 712 C CA . ILE A 1 88 ? 0.577 -25.684 -15.815 1.00 85.75 88 ILE A CA 1
ATOM 713 C C . ILE A 1 88 ? -0.911 -25.875 -16.174 1.00 85.75 88 ILE A C 1
ATOM 715 O O . ILE A 1 88 ? -1.790 -25.581 -15.357 1.00 85.75 88 ILE A O 1
ATOM 719 N N . TYR A 1 89 ? -1.214 -26.341 -17.390 1.00 87.94 89 TYR A N 1
ATOM 720 C CA . TYR A 1 89 ? -2.577 -26.354 -17.939 1.00 87.94 89 TYR A CA 1
ATOM 721 C C . TYR A 1 89 ? -3.065 -27.716 -18.464 1.00 87.94 89 TYR A C 1
ATOM 723 O O . TYR A 1 89 ? -4.222 -27.799 -18.867 1.00 87.94 89 TYR A O 1
ATOM 731 N N . GLY A 1 90 ? -2.239 -28.765 -18.480 1.00 80.31 90 GLY A N 1
ATOM 732 C CA . GLY A 1 90 ? -2.535 -30.035 -19.162 1.00 80.31 90 GLY A CA 1
ATOM 733 C C . GLY A 1 90 ? -3.748 -30.794 -18.624 1.00 80.31 90 GLY A C 1
ATOM 734 O O . GLY A 1 90 ? -4.574 -31.237 -19.413 1.00 80.31 90 GLY A O 1
ATOM 735 N N . ASP A 1 91 ? -3.917 -30.858 -17.302 1.00 72.81 91 ASP A N 1
ATOM 736 C CA . ASP A 1 91 ? -5.039 -31.571 -16.660 1.00 72.81 91 ASP A CA 1
ATOM 737 C C . ASP A 1 91 ? -6.349 -30.757 -16.620 1.00 72.81 91 ASP A C 1
ATOM 739 O O . ASP A 1 91 ? -7.343 -31.190 -16.037 1.00 72.81 91 ASP A O 1
ATOM 743 N N . ARG A 1 92 ? -6.362 -29.544 -17.192 1.00 69.00 92 ARG A N 1
ATOM 744 C CA . ARG A 1 92 ? -7.532 -28.642 -17.208 1.00 69.00 92 ARG A CA 1
ATOM 745 C C . ARG A 1 92 ? -8.233 -28.587 -18.574 1.00 69.00 92 ARG A C 1
ATOM 747 O O . ARG A 1 92 ? -8.985 -27.641 -18.818 1.00 69.00 92 ARG A O 1
ATOM 754 N N . GLY A 1 93 ? -7.950 -29.558 -19.445 1.00 60.75 93 GLY A N 1
ATOM 755 C CA . GLY A 1 93 ? -8.569 -29.745 -20.763 1.00 60.75 93 GLY A CA 1
ATOM 756 C C . GLY A 1 93 ? -9.706 -30.754 -20.763 1.00 60.75 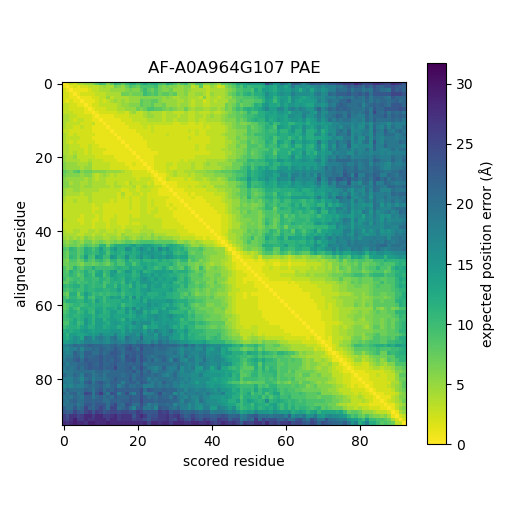93 GLY A C 1
ATOM 757 O O . GLY A 1 93 ? -9.628 -31.732 -19.991 1.00 60.75 93 GLY A O 1
#

Sequence (93 aa):
MLHNLQQSHQQEIQAITQVLAKITSRTADQIKPLLDAMLKQLIEPQQRPFYETATPTEWSIAFQEWVDSHRTLNFPTLSDEAISRESIYGDRG

Mean predicted aligned error: 10.04 Å

pLDDT: mean 89.47, std 6.44, range [60.75, 98.0]